Protein AF-G3LH90-F1 (afdb_monomer)

Organism: Intellagama lesueurii (NCBI:txid103694)

Solvent-accessible surface area (backbone atoms only — not comparable to full-atom values): 7812 Å² total; per-residue (Å²): 106,69,68,61,52,51,51,53,30,49,53,34,41,74,70,34,42,45,64,61,20,49,50,50,44,46,51,44,60,61,44,50,48,47,55,48,53,51,50,47,68,72,67,60,64,100,73,70,87,56,80,83,39,72,68,52,46,52,52,52,50,50,53,49,52,50,54,50,49,45,43,71,74,58,71,57,72,67,51,73,65,61,57,46,60,58,50,52,70,72,52,60,67,53,87,53,55,67,60,48,44,60,64,80,34,38,67,59,51,52,53,50,50,53,52,53,51,51,51,48,51,52,52,50,52,53,57,52,52,54,57,60,58,65,74,76,112

pLDDT: mean 78.9, std 16.13, range [42.72, 98.0]

Mean predicted aligned error: 10.8 Å

InterPro domains:
  IPR050269 Complex I Subunit 6 [PTHR11435] (1-129)

Foldseek 3Di:
DLVVLLVVLVVCVVLLQPVVSVVSCCCPVVNPVVVVVVVCVVVPDPDDDDCPDPVNVVVVVVVVVVVVVCCVVCVPPVCVPPVSVPVSVVDPNCPPPVVCCCPVVVVVVVVVVVVVVVVVVVVVVVVVVVVVVVVVD

Sequence (137 aa):
LVVASGFGCGILAELGHSFIALVLFLVYLGGMLVVFAYSIALASDVYPQAWGSYVVGLSGLGYFLVAVGVAGWGGVHLDLVGVGSELICLFGPDYGGISMLYSVGGVCLFILGVSLLVTLFVVLELARGARFVSWKY

Structure (mmCIF, N/CA/C/O backbone):
data_AF-G3LH90-F1
#
_entry.id   AF-G3LH90-F1
#
loop_
_atom_site.group_PDB
_atom_site.id
_atom_site.type_symbol
_atom_site.label_atom_id
_atom_site.label_alt_id
_atom_site.label_comp_id
_atom_site.label_asym_id
_atom_site.label_entity_id
_atom_site.label_seq_id
_atom_site.pdbx_PDB_ins_code
_atom_site.Cartn_x
_atom_site.Cartn_y
_atom_site.Cartn_z
_atom_site.occupancy
_atom_site.B_iso_or_equiv
_atom_site.auth_seq_id
_atom_site.auth_comp_id
_atom_site.auth_asym_id
_atom_site.auth_atom_id
_atom_site.pdbx_PDB_model_num
ATOM 1 N N . LEU A 1 1 ? 5.116 3.990 10.940 1.00 86.12 1 LEU A N 1
ATOM 2 C CA . LEU A 1 1 ? 4.626 3.943 9.540 1.00 86.12 1 LEU A CA 1
ATOM 3 C C . LEU A 1 1 ? 5.341 4.960 8.653 1.00 86.12 1 LEU A C 1
ATOM 5 O O . LEU A 1 1 ? 5.960 4.522 7.696 1.00 86.12 1 LEU A O 1
ATOM 9 N N . VAL A 1 2 ? 5.341 6.259 8.997 1.00 90.88 2 VAL A N 1
ATOM 10 C CA . VAL A 1 2 ? 6.058 7.312 8.236 1.00 90.88 2 VAL A CA 1
ATOM 11 C C . VAL A 1 2 ? 7.520 6.939 7.986 1.00 90.88 2 VAL A C 1
ATOM 13 O O . VAL A 1 2 ? 7.944 6.864 6.842 1.00 90.88 2 VAL A O 1
ATOM 16 N N . VAL A 1 3 ? 8.265 6.640 9.056 1.00 91.19 3 VAL A N 1
ATOM 17 C CA . VAL A 1 3 ? 9.702 6.327 8.978 1.00 91.19 3 VAL A CA 1
ATOM 18 C C . VAL A 1 3 ? 9.966 5.080 8.130 1.00 91.19 3 VAL A C 1
ATOM 20 O O . VAL A 1 3 ? 10.816 5.112 7.251 1.00 91.19 3 VAL A O 1
ATOM 23 N N . ALA A 1 4 ? 9.193 4.009 8.332 1.00 88.94 4 ALA A N 1
ATOM 24 C CA . ALA A 1 4 ? 9.334 2.769 7.564 1.00 88.94 4 ALA A CA 1
ATOM 25 C C . ALA A 1 4 ? 9.039 2.971 6.065 1.00 88.94 4 ALA A C 1
ATOM 27 O O . ALA A 1 4 ? 9.812 2.530 5.221 1.00 88.94 4 ALA A O 1
ATOM 28 N N . SER A 1 5 ? 7.958 3.684 5.728 1.00 88.88 5 SER A N 1
ATOM 29 C CA . SER A 1 5 ? 7.621 4.002 4.335 1.00 88.88 5 SER A CA 1
ATOM 30 C C . SER A 1 5 ? 8.628 4.959 3.704 1.00 88.88 5 SER A C 1
ATOM 32 O O . SER A 1 5 ? 8.953 4.794 2.534 1.00 88.88 5 SER A O 1
ATOM 34 N N . GLY A 1 6 ? 9.121 5.948 4.455 1.00 90.50 6 GLY A N 1
ATOM 35 C CA . GLY A 1 6 ? 10.144 6.881 3.988 1.00 90.50 6 GLY A CA 1
ATOM 36 C C . GLY A 1 6 ? 11.454 6.166 3.674 1.00 90.50 6 GLY A C 1
ATOM 37 O O . GLY A 1 6 ? 12.028 6.394 2.616 1.00 90.50 6 GLY A O 1
ATOM 38 N N . PHE A 1 7 ? 11.870 5.234 4.535 1.00 89.88 7 PHE A N 1
ATOM 39 C CA . PHE A 1 7 ? 13.051 4.406 4.301 1.00 89.88 7 PHE A CA 1
ATOM 40 C C . PHE A 1 7 ? 12.882 3.500 3.072 1.00 89.88 7 PHE A C 1
ATOM 42 O O . PHE A 1 7 ? 13.760 3.460 2.217 1.00 89.88 7 PHE A O 1
ATOM 49 N N . GLY A 1 8 ? 11.720 2.853 2.921 1.00 86.75 8 GLY A N 1
ATOM 50 C CA . GLY A 1 8 ? 11.412 2.052 1.731 1.00 86.75 8 GLY A CA 1
ATOM 51 C C . GLY A 1 8 ? 11.420 2.868 0.432 1.00 86.75 8 GLY A C 1
ATOM 52 O O . GLY A 1 8 ? 11.992 2.428 -0.560 1.00 86.75 8 GLY A O 1
ATOM 53 N N . CYS A 1 9 ? 10.848 4.078 0.440 1.00 89.31 9 CYS A N 1
ATOM 54 C CA . CYS A 1 9 ? 10.883 4.976 -0.722 1.00 89.31 9 CYS A CA 1
ATOM 55 C C . CYS A 1 9 ? 12.304 5.481 -1.017 1.00 89.31 9 CYS A C 1
ATOM 57 O O . CYS A 1 9 ? 12.662 5.610 -2.183 1.00 89.31 9 CYS A O 1
ATOM 59 N N . GLY A 1 10 ? 13.109 5.740 0.020 1.00 87.75 10 GLY A N 1
ATOM 60 C CA . GLY A 1 10 ? 14.512 6.136 -0.113 1.00 87.75 10 GLY A CA 1
ATOM 61 C C . GLY A 1 10 ? 15.346 5.064 -0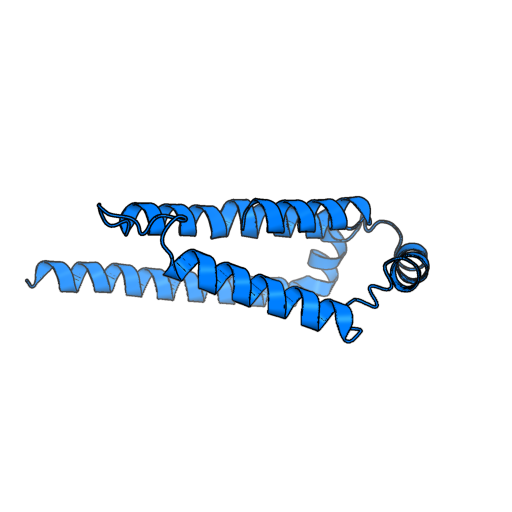.808 1.00 87.75 10 GLY A C 1
ATOM 62 O O . GLY A 1 10 ? 15.981 5.357 -1.814 1.00 87.75 10 GLY A O 1
ATOM 63 N N . ILE A 1 11 ? 15.243 3.808 -0.356 1.00 86.56 11 ILE A N 1
ATOM 64 C CA . ILE A 1 11 ? 15.917 2.669 -1.002 1.00 86.56 11 ILE A CA 1
ATOM 65 C C . ILE A 1 11 ? 15.489 2.549 -2.468 1.00 86.56 11 ILE A C 1
ATOM 67 O O . ILE A 1 11 ? 16.321 2.395 -3.354 1.00 86.56 11 ILE A O 1
ATOM 71 N N . LEU A 1 12 ? 14.188 2.652 -2.752 1.00 85.19 12 LEU A N 1
ATOM 72 C CA . LEU A 1 12 ? 13.680 2.516 -4.117 1.00 85.19 12 LEU A CA 1
ATOM 73 C C . LEU A 1 12 ? 14.153 3.651 -5.045 1.00 85.19 12 LEU A C 1
ATOM 75 O O . LEU A 1 12 ? 14.356 3.430 -6.239 1.00 85.19 12 LEU A O 1
ATOM 79 N N . ALA A 1 13 ? 14.347 4.854 -4.495 1.00 84.12 13 ALA A N 1
ATOM 80 C CA . ALA A 1 13 ? 14.924 5.984 -5.212 1.00 84.12 13 ALA A CA 1
ATOM 81 C C . ALA A 1 13 ? 16.424 5.784 -5.489 1.00 84.12 13 ALA A C 1
ATOM 83 O O . ALA A 1 13 ? 16.874 6.092 -6.591 1.00 84.12 13 ALA A O 1
ATOM 84 N N . GLU A 1 14 ? 17.176 5.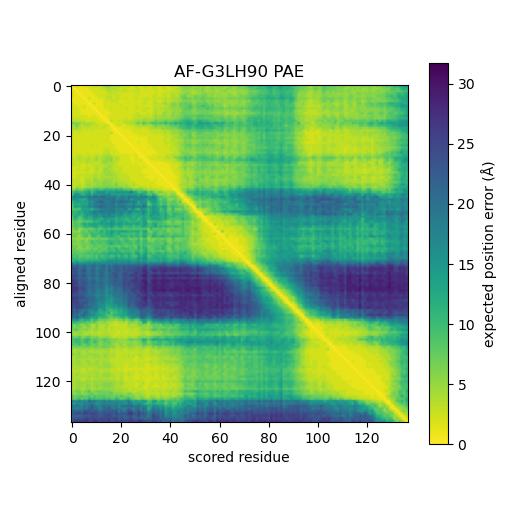225 -4.535 1.00 83.31 14 GLU A N 1
ATOM 85 C CA . GLU A 1 14 ? 18.598 4.883 -4.704 1.00 83.31 14 GLU A CA 1
ATOM 86 C C . GLU A 1 14 ? 18.814 3.763 -5.733 1.00 83.31 14 GLU A C 1
ATOM 88 O O . GLU A 1 14 ? 19.789 3.794 -6.480 1.00 83.31 14 GLU A O 1
ATOM 93 N N . LEU A 1 15 ? 17.867 2.826 -5.846 1.00 78.44 15 LEU A N 1
ATOM 94 C CA . LEU A 1 15 ? 17.860 1.765 -6.862 1.00 78.44 15 LEU A CA 1
ATOM 95 C C . LEU A 1 15 ? 17.452 2.249 -8.270 1.00 78.44 15 LEU A C 1
ATOM 97 O O . LEU A 1 15 ? 17.412 1.454 -9.202 1.00 78.44 15 LEU A O 1
ATOM 101 N N . GLY A 1 16 ? 17.138 3.537 -8.453 1.00 75.94 16 GLY A N 1
ATOM 102 C CA . GLY A 1 16 ? 16.807 4.119 -9.761 1.00 75.94 16 GLY A CA 1
ATOM 103 C C . GLY A 1 16 ? 15.328 4.045 -10.166 1.00 75.94 16 GLY A C 1
ATOM 104 O O . GLY A 1 16 ? 14.942 4.655 -11.165 1.00 75.94 16 GLY A O 1
ATOM 105 N N . HIS A 1 17 ? 14.458 3.411 -9.373 1.00 79.62 17 HIS A N 1
ATOM 106 C CA . HIS A 1 17 ? 13.011 3.327 -9.632 1.00 79.62 17 HIS A CA 1
ATOM 107 C C . HIS A 1 17 ? 12.250 4.544 -9.076 1.00 79.62 17 HIS A C 1
ATOM 109 O O . HIS A 1 17 ? 11.305 4.439 -8.284 1.00 79.62 17 HIS A O 1
ATOM 115 N N . SER A 1 18 ? 12.660 5.732 -9.519 1.00 82.50 18 SER A N 1
ATOM 116 C CA . SER A 1 18 ? 12.156 7.022 -9.026 1.00 82.50 18 SER A CA 1
ATOM 117 C C . SER A 1 18 ? 10.638 7.198 -9.173 1.00 82.50 18 SER A C 1
ATOM 119 O O . SER A 1 18 ? 9.992 7.716 -8.264 1.00 82.50 18 SER A O 1
ATOM 121 N N . PHE A 1 19 ? 10.034 6.724 -10.269 1.00 85.81 19 PHE A N 1
ATOM 122 C CA . PHE A 1 19 ? 8.587 6.830 -10.477 1.00 85.81 19 PHE A CA 1
ATOM 123 C C . PHE A 1 19 ? 7.787 6.057 -9.417 1.00 85.81 19 PHE A C 1
ATOM 125 O O . PHE A 1 19 ? 6.866 6.604 -8.812 1.00 85.81 19 PHE A O 1
ATOM 132 N N . ILE A 1 20 ? 8.163 4.806 -9.143 1.00 88.00 20 ILE A N 1
ATOM 133 C CA . ILE A 1 20 ? 7.474 3.966 -8.153 1.00 88.00 20 ILE A CA 1
ATOM 134 C C . ILE A 1 20 ? 7.715 4.513 -6.741 1.00 88.00 20 ILE A C 1
ATOM 136 O O . ILE A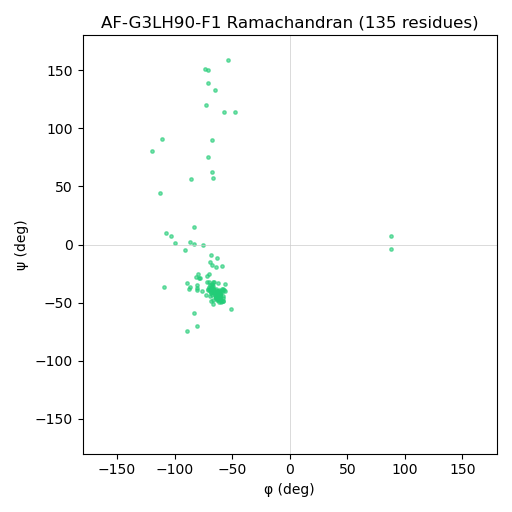 1 20 ? 6.781 4.561 -5.939 1.00 88.00 20 ILE A O 1
ATOM 140 N N . ALA A 1 21 ? 8.927 5.002 -6.455 1.00 89.75 21 ALA A N 1
ATOM 141 C CA . ALA A 1 21 ? 9.245 5.664 -5.192 1.00 89.75 21 ALA A CA 1
ATOM 142 C C . ALA A 1 21 ? 8.344 6.889 -4.946 1.00 89.75 21 ALA A C 1
ATOM 144 O O . ALA A 1 21 ? 7.797 7.048 -3.855 1.00 89.75 21 ALA A O 1
ATOM 145 N N . LEU A 1 22 ? 8.130 7.723 -5.972 1.00 90.00 22 LEU A N 1
ATOM 146 C CA . LEU A 1 22 ? 7.245 8.888 -5.898 1.00 90.00 22 LEU A CA 1
ATOM 147 C C . LEU A 1 22 ? 5.773 8.499 -5.733 1.00 90.00 22 LEU A C 1
ATOM 149 O O . LEU A 1 22 ? 5.076 9.124 -4.938 1.00 90.00 22 LEU A O 1
ATOM 153 N N . VAL A 1 23 ? 5.290 7.469 -6.437 1.00 91.44 23 VAL A N 1
ATOM 154 C CA . VAL A 1 23 ? 3.907 6.981 -6.287 1.00 91.44 23 VAL A CA 1
ATOM 155 C C . VAL A 1 23 ? 3.669 6.448 -4.873 1.00 91.44 23 VAL A C 1
ATOM 157 O O . VAL A 1 23 ? 2.666 6.802 -4.253 1.00 91.44 23 VAL A O 1
ATOM 160 N N . LEU A 1 24 ? 4.599 5.655 -4.331 1.00 91.06 24 LEU A N 1
ATOM 161 C CA . LEU A 1 24 ? 4.543 5.183 -2.945 1.00 91.06 24 LEU A CA 1
ATOM 162 C C . LEU A 1 24 ? 4.556 6.356 -1.962 1.00 91.06 24 LEU A C 1
ATOM 164 O O . LEU A 1 24 ? 3.714 6.412 -1.067 1.00 91.06 24 LEU A O 1
ATOM 168 N N . PHE A 1 25 ? 5.450 7.324 -2.155 1.00 90.81 25 PHE A N 1
ATOM 169 C CA . PHE A 1 25 ? 5.523 8.513 -1.315 1.00 90.81 25 PHE A CA 1
ATOM 170 C C . PHE A 1 25 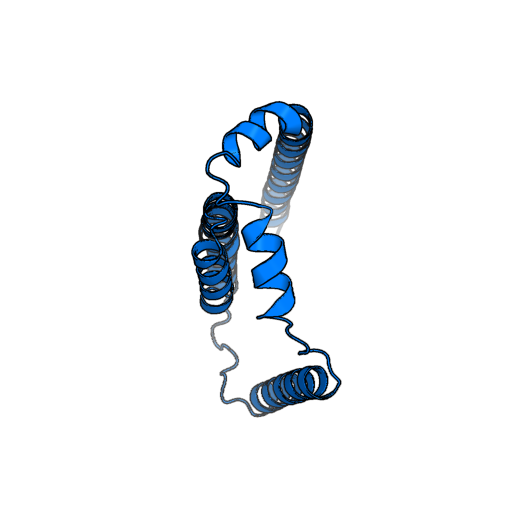? 4.211 9.320 -1.351 1.00 90.81 25 PHE A C 1
ATOM 172 O O . PHE A 1 25 ? 3.636 9.614 -0.305 1.00 90.81 25 PHE A O 1
ATOM 179 N N . LEU A 1 26 ? 3.660 9.624 -2.528 1.00 92.31 26 LEU A N 1
ATOM 180 C CA . LEU A 1 26 ? 2.416 10.395 -2.635 1.00 92.31 26 LEU A CA 1
ATOM 181 C C . LEU A 1 26 ? 1.202 9.635 -2.083 1.00 92.31 26 LEU A C 1
ATOM 183 O O . LEU A 1 26 ? 0.454 10.182 -1.277 1.00 92.31 26 LEU A O 1
ATOM 187 N N . VAL A 1 27 ? 0.980 8.389 -2.502 1.00 93.38 27 VAL A N 1
ATOM 188 C CA . VAL A 1 27 ? -0.252 7.658 -2.159 1.00 93.38 27 VAL A CA 1
ATOM 189 C C . VAL A 1 27 ? -0.222 7.158 -0.715 1.00 93.38 27 VAL A C 1
ATOM 191 O O . VAL A 1 27 ? -1.233 7.241 -0.016 1.00 93.38 27 VAL A O 1
ATOM 194 N N . TYR A 1 28 ? 0.927 6.673 -0.236 1.00 92.88 28 TYR A N 1
ATOM 195 C CA . TYR A 1 28 ? 1.039 6.125 1.114 1.00 92.88 28 TYR A CA 1
ATOM 196 C C . TYR A 1 28 ? 1.246 7.218 2.164 1.00 92.88 28 TYR A C 1
ATOM 198 O O . TYR A 1 28 ? 0.422 7.352 3.069 1.00 92.88 28 TYR A O 1
ATOM 206 N N . LEU A 1 29 ? 2.318 8.015 2.048 1.00 91.56 29 LEU A N 1
ATOM 207 C CA . LEU A 1 29 ? 2.616 9.081 3.013 1.00 91.56 29 LEU A CA 1
ATOM 208 C C . LEU A 1 29 ? 1.657 10.267 2.860 1.00 91.56 29 LEU A C 1
ATOM 210 O O . LEU A 1 29 ? 1.171 10.773 3.868 1.00 91.56 29 LEU A O 1
ATOM 214 N N . GLY A 1 30 ? 1.367 10.692 1.629 1.00 92.00 30 GLY A N 1
ATOM 215 C CA . GLY A 1 30 ? 0.486 11.837 1.372 1.00 92.00 30 GLY A CA 1
ATOM 216 C C . GLY A 1 30 ? -1.008 11.514 1.460 1.00 92.00 30 GLY A C 1
ATOM 217 O O . GLY A 1 30 ? -1.778 12.314 1.982 1.00 92.00 30 GLY A O 1
ATOM 218 N N . GLY A 1 31 ? -1.431 10.349 0.967 1.00 91.56 31 GLY A N 1
ATOM 219 C CA . GLY A 1 31 ? -2.840 9.955 0.937 1.00 91.56 31 GLY A CA 1
ATOM 220 C C . GLY A 1 31 ? -3.276 9.223 2.203 1.00 91.56 31 GLY A C 1
ATOM 221 O O . GLY A 1 31 ? -3.981 9.764 3.054 1.00 91.56 31 GLY A O 1
ATOM 222 N N . MET A 1 32 ? -2.862 7.963 2.326 1.00 93.81 32 MET A N 1
ATOM 223 C CA . MET A 1 32 ? -3.396 7.059 3.349 1.00 93.81 32 MET A CA 1
ATOM 224 C C . MET A 1 32 ? -2.985 7.447 4.769 1.00 93.81 32 MET A C 1
ATOM 226 O O . MET A 1 32 ? -3.815 7.412 5.677 1.00 93.81 32 MET A O 1
ATOM 230 N N . LEU A 1 33 ? -1.727 7.844 4.978 1.00 92.00 33 LEU A N 1
ATOM 231 C CA . LEU A 1 33 ? -1.234 8.169 6.315 1.00 92.00 33 LEU A CA 1
ATOM 232 C C . LEU A 1 33 ? -1.899 9.426 6.888 1.00 92.00 33 LEU A C 1
ATOM 234 O O . LEU A 1 33 ? -2.167 9.471 8.087 1.00 92.00 33 LEU A O 1
ATOM 238 N N . VAL A 1 34 ? -2.221 10.408 6.041 1.00 93.50 34 VAL A N 1
ATOM 239 C CA . VAL A 1 34 ? -2.933 11.629 6.448 1.00 93.50 34 VAL A CA 1
ATOM 240 C C . VAL A 1 34 ? -4.358 11.308 6.890 1.00 93.50 34 VAL A C 1
ATOM 242 O O . VAL A 1 34 ? -4.770 11.728 7.970 1.00 93.50 34 VAL A O 1
ATOM 245 N N . VAL A 1 35 ? -5.096 10.518 6.103 1.00 92.25 35 VAL A N 1
ATOM 246 C CA . VAL A 1 35 ? -6.459 10.093 6.468 1.00 92.25 35 VAL A CA 1
ATOM 247 C C . VAL A 1 35 ? -6.439 9.257 7.750 1.00 92.25 35 VAL A C 1
ATOM 249 O O . VAL A 1 35 ? -7.268 9.460 8.632 1.00 92.25 35 VAL A O 1
ATOM 252 N N . PHE A 1 36 ? -5.448 8.377 7.903 1.00 91.81 36 PHE A N 1
ATOM 253 C CA . PHE A 1 36 ? -5.269 7.585 9.116 1.00 91.81 36 PHE A CA 1
ATOM 254 C C . PHE A 1 36 ? -4.997 8.455 10.350 1.00 91.81 36 PHE A C 1
ATOM 256 O O . PHE A 1 36 ? -5.651 8.283 11.376 1.00 91.81 36 PHE A O 1
ATOM 263 N N . ALA A 1 37 ? -4.079 9.421 10.252 1.00 92.00 37 ALA A N 1
ATOM 264 C CA . ALA A 1 37 ? -3.791 10.350 11.341 1.00 92.00 37 ALA A CA 1
ATOM 265 C C . ALA A 1 37 ? -5.022 11.191 11.713 1.00 92.00 37 ALA A C 1
ATOM 267 O O . ALA A 1 37 ? -5.283 11.393 12.898 1.00 92.00 37 ALA A O 1
ATOM 268 N N . TYR A 1 38 ? -5.809 11.622 10.721 1.00 92.06 38 TYR A N 1
ATOM 269 C CA . TYR A 1 38 ? -7.069 12.329 10.948 1.00 92.06 38 TYR A CA 1
ATOM 270 C C . TYR A 1 38 ? -8.080 11.465 11.714 1.00 92.06 38 TYR A C 1
ATOM 272 O O . TYR A 1 38 ? -8.655 11.923 12.698 1.00 92.06 38 TYR A O 1
ATOM 280 N N . SER A 1 39 ? -8.261 10.200 11.324 1.00 90.50 39 SER A N 1
ATOM 281 C CA . SER A 1 39 ? -9.161 9.280 12.029 1.00 90.50 39 SER A CA 1
ATOM 282 C C . SER A 1 39 ? -8.685 8.952 13.443 1.00 90.50 39 SER A C 1
ATOM 284 O O . SER A 1 39 ? -9.512 8.899 14.347 1.00 90.50 39 SER A O 1
ATOM 286 N N . ILE A 1 40 ? -7.376 8.782 13.662 1.00 90.00 40 ILE A N 1
ATOM 287 C CA . ILE A 1 40 ? -6.827 8.601 15.015 1.00 90.00 40 ILE A CA 1
ATOM 288 C C . ILE A 1 40 ? -7.098 9.835 15.868 1.00 90.00 40 ILE A C 1
ATOM 290 O O . ILE A 1 40 ? -7.518 9.689 17.008 1.00 90.00 40 ILE A O 1
ATOM 294 N N . ALA A 1 41 ? -6.884 11.036 15.327 1.00 89.06 41 ALA A N 1
ATOM 295 C CA . ALA A 1 41 ? -7.158 12.273 16.051 1.00 89.06 41 ALA A CA 1
ATOM 296 C C . ALA A 1 41 ? -8.649 12.417 16.400 1.00 89.06 41 ALA A C 1
ATOM 298 O O . ALA A 1 41 ? -8.983 12.960 17.447 1.00 89.06 41 ALA A O 1
ATOM 299 N N . LEU A 1 42 ? -9.547 11.916 15.546 1.00 87.38 42 LEU A N 1
ATOM 300 C CA . LEU A 1 42 ? -10.989 11.945 15.795 1.00 87.38 42 LEU A CA 1
ATOM 301 C C . LEU A 1 42 ? -11.453 10.866 16.793 1.00 87.38 42 LEU A C 1
ATOM 303 O O . LEU A 1 42 ? -12.455 11.059 17.474 1.00 87.38 42 LEU A O 1
ATOM 307 N N . ALA A 1 43 ? -10.745 9.736 16.860 1.00 86.31 43 ALA A N 1
ATOM 308 C CA . ALA A 1 43 ? -11.065 8.586 17.708 1.00 86.31 43 ALA A CA 1
ATOM 309 C C . ALA A 1 43 ? -10.183 8.485 18.967 1.00 86.31 43 ALA A C 1
ATOM 311 O O . ALA A 1 43 ? -10.225 7.472 19.661 1.00 86.31 43 ALA A O 1
ATOM 312 N N . SER A 1 44 ? -9.343 9.485 19.248 1.00 82.38 44 SER A N 1
ATOM 313 C CA . SER A 1 44 ? -8.406 9.422 20.367 1.00 82.38 44 SER A CA 1
ATOM 314 C C . SER A 1 44 ? -9.131 9.564 21.703 1.00 82.38 44 SER A C 1
ATOM 316 O O . SER A 1 44 ? -9.728 10.607 21.978 1.00 82.38 44 SER A O 1
ATOM 318 N N . ASP A 1 45 ? -9.010 8.552 22.557 1.00 76.88 45 ASP A N 1
ATOM 319 C CA . ASP A 1 45 ? -9.427 8.625 23.956 1.00 76.88 45 ASP A CA 1
ATOM 320 C C . ASP A 1 45 ? -8.498 9.539 24.777 1.00 76.88 45 ASP A C 1
ATOM 322 O O . ASP A 1 45 ? -7.295 9.632 24.521 1.00 76.88 45 ASP A O 1
ATOM 326 N N . VAL A 1 46 ? -9.043 10.180 25.820 1.00 70.25 46 VAL A N 1
ATOM 327 C CA . VAL A 1 46 ? -8.325 11.144 26.688 1.00 70.25 46 VAL A CA 1
ATOM 328 C C . VAL A 1 46 ? -7.164 10.49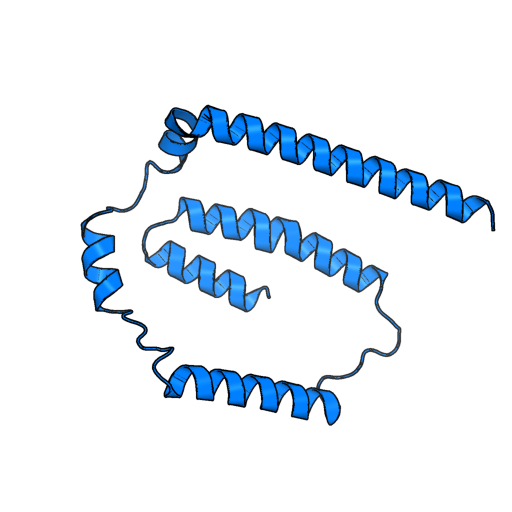8 27.473 1.00 70.25 46 VAL A C 1
ATOM 330 O O . VAL A 1 46 ? -6.243 11.195 27.896 1.00 70.25 46 VAL A O 1
ATOM 333 N N . TYR A 1 47 ? -7.157 9.167 27.623 1.00 73.12 47 TYR A N 1
ATOM 334 C CA . TYR A 1 47 ? -6.092 8.404 28.286 1.00 73.12 47 TYR A CA 1
ATOM 335 C C . TYR A 1 47 ? -5.452 7.385 27.333 1.00 73.12 47 TYR A C 1
ATOM 337 O O . TYR A 1 47 ? -5.781 6.196 27.383 1.00 73.12 47 TYR A O 1
ATOM 345 N N . PRO A 1 48 ? -4.523 7.814 26.465 1.00 70.06 48 PRO A N 1
ATOM 346 C CA . PRO A 1 48 ? -3.805 6.885 25.610 1.00 70.06 48 PRO A CA 1
ATOM 347 C C . PRO A 1 48 ? -2.939 5.948 26.462 1.00 70.06 48 PRO A C 1
ATOM 349 O O . PRO A 1 48 ? -2.197 6.384 27.344 1.00 70.06 48 PRO A O 1
ATOM 352 N N . GLN A 1 49 ? -3.011 4.645 26.180 1.00 68.56 49 GLN A N 1
ATOM 353 C CA . GLN A 1 49 ? -2.094 3.656 26.749 1.00 68.56 49 GLN A CA 1
ATOM 354 C C . GLN A 1 49 ? -0.656 4.059 26.396 1.00 68.56 49 GLN A C 1
ATOM 356 O O . GLN A 1 49 ? -0.268 4.088 25.227 1.00 68.56 49 GLN A O 1
ATOM 361 N N . ALA A 1 50 ? 0.131 4.418 27.410 1.00 77.31 50 ALA A N 1
ATOM 362 C CA . ALA A 1 50 ? 1.493 4.881 27.207 1.00 77.31 50 ALA A CA 1
ATOM 363 C C . ALA A 1 50 ? 2.427 3.722 26.827 1.00 77.31 50 ALA A C 1
ATOM 365 O O . ALA A 1 50 ? 2.276 2.583 27.283 1.00 77.31 50 ALA A O 1
ATOM 366 N N . TRP A 1 51 ? 3.466 4.057 26.060 1.00 65.81 51 TRP A N 1
ATOM 367 C CA . TRP A 1 51 ? 4.528 3.139 25.630 1.00 65.81 51 TRP A CA 1
ATOM 368 C C . TRP A 1 51 ? 5.277 2.492 26.811 1.00 65.81 51 TRP A C 1
ATOM 370 O O . TRP A 1 51 ? 5.920 1.464 26.638 1.00 65.81 51 TRP A O 1
ATOM 380 N N . GLY A 1 52 ? 5.178 3.074 28.012 1.00 65.19 52 GLY A N 1
ATOM 381 C CA . GLY A 1 52 ? 5.785 2.567 29.246 1.00 65.19 52 GLY A CA 1
ATOM 382 C C . GLY A 1 52 ? 4.949 1.539 30.017 1.00 65.19 52 GLY A C 1
ATOM 383 O O . GLY A 1 52 ? 5.363 1.126 31.097 1.00 65.19 52 GLY A O 1
ATOM 384 N N . SER A 1 53 ? 3.777 1.131 29.519 1.00 80.19 53 SER A N 1
ATOM 385 C CA . SER A 1 53 ? 3.017 0.055 30.164 1.00 80.19 53 SER A CA 1
ATOM 386 C C . SER A 1 53 ? 3.709 -1.297 29.957 1.00 80.19 53 SER A C 1
ATOM 388 O O . SER A 1 53 ? 4.202 -1.614 28.871 1.00 80.19 53 SER A O 1
ATOM 390 N N . TYR A 1 54 ? 3.726 -2.124 31.006 1.00 78.88 54 TYR A N 1
ATOM 391 C CA . TYR A 1 54 ? 4.394 -3.431 30.996 1.00 78.88 54 TYR A CA 1
ATOM 392 C C . TYR A 1 54 ? 3.896 -4.340 29.856 1.00 78.88 54 TYR A C 1
ATOM 394 O O . TYR A 1 54 ? 4.670 -5.074 29.247 1.00 78.88 54 TYR A O 1
ATOM 402 N N . VAL A 1 55 ? 2.610 -4.225 29.510 1.00 79.00 55 VAL A N 1
ATOM 403 C CA . VAL A 1 55 ? 1.957 -4.995 28.442 1.00 79.00 55 VAL A CA 1
ATOM 404 C C . VAL A 1 55 ? 2.465 -4.596 27.049 1.00 79.00 55 VAL A C 1
ATOM 406 O O . VAL A 1 55 ? 2.725 -5.467 26.216 1.00 79.00 55 VAL A O 1
ATOM 409 N N . VAL A 1 56 ? 2.662 -3.297 26.792 1.00 80.31 56 VAL A N 1
ATOM 410 C CA . VAL A 1 56 ? 3.214 -2.809 25.514 1.00 80.31 56 VAL A CA 1
ATOM 411 C C . VAL A 1 56 ? 4.695 -3.168 25.399 1.00 80.31 56 VAL A C 1
ATOM 413 O O . VAL A 1 56 ? 5.134 -3.592 24.331 1.00 80.31 56 VAL A O 1
ATOM 416 N N . GLY A 1 57 ? 5.443 -3.096 26.505 1.00 79.31 57 GLY A N 1
ATOM 417 C CA . GLY A 1 57 ? 6.843 -3.524 26.561 1.00 79.31 57 GLY A CA 1
ATOM 418 C C . GLY A 1 57 ? 7.030 -5.007 26.226 1.00 79.31 57 GLY A C 1
ATOM 419 O O . GLY A 1 57 ? 7.863 -5.344 25.385 1.00 79.31 57 GLY A O 1
ATOM 420 N N . LEU A 1 58 ? 6.215 -5.893 26.813 1.00 82.75 58 LEU A N 1
ATOM 421 C CA . LEU A 1 58 ? 6.243 -7.328 26.497 1.00 82.75 58 LEU A CA 1
ATOM 422 C C . LEU A 1 58 ? 5.843 -7.614 25.050 1.00 82.75 58 LEU A C 1
ATOM 424 O O . LEU A 1 58 ? 6.471 -8.441 24.391 1.00 82.75 58 LEU A O 1
ATOM 428 N N . SER A 1 59 ? 4.828 -6.910 24.545 1.00 83.50 59 SER A N 1
ATOM 429 C CA . SER A 1 59 ? 4.406 -7.037 23.148 1.00 83.50 59 SER A CA 1
ATOM 430 C C . SER A 1 59 ? 5.535 -6.621 22.201 1.00 83.50 59 SER A C 1
ATOM 432 O O . SER A 1 59 ? 5.859 -7.356 21.271 1.00 83.50 59 SER A O 1
ATOM 434 N N . GLY A 1 60 ? 6.195 -5.489 22.471 1.00 83.31 60 GLY A N 1
ATOM 435 C CA . GLY A 1 60 ? 7.349 -5.015 21.705 1.00 83.31 60 GLY A CA 1
ATOM 436 C C . GLY A 1 60 ? 8.528 -5.990 21.731 1.00 83.31 60 GLY A C 1
ATOM 437 O O . GLY A 1 60 ? 9.112 -6.269 20.685 1.00 83.31 60 GLY A O 1
ATOM 438 N N . LEU A 1 61 ? 8.835 -6.568 22.897 1.00 86.06 61 LEU A N 1
ATOM 439 C CA . LEU A 1 61 ? 9.871 -7.594 23.036 1.00 86.06 61 LEU A CA 1
ATOM 440 C C . LEU A 1 61 ? 9.523 -8.862 22.239 1.00 86.06 61 LEU A C 1
ATOM 442 O O . LEU A 1 61 ? 10.391 -9.425 21.579 1.00 86.06 61 LEU A O 1
ATOM 446 N N . GLY A 1 62 ? 8.254 -9.281 22.250 1.00 87.81 62 GLY A N 1
ATOM 447 C CA . GLY A 1 62 ? 7.762 -10.400 21.446 1.00 87.81 62 GLY A CA 1
ATOM 448 C C . GLY A 1 62 ? 7.965 -10.170 19.948 1.00 87.81 62 GLY A C 1
ATOM 449 O O . GLY A 1 62 ? 8.545 -11.019 19.272 1.00 87.81 62 GLY A O 1
ATOM 450 N N . TYR A 1 63 ? 7.580 -8.996 19.437 1.00 86.31 63 TYR A N 1
ATOM 451 C CA . TYR A 1 63 ? 7.837 -8.626 18.039 1.00 86.31 63 TYR A CA 1
ATOM 452 C C . TYR A 1 63 ? 9.333 -8.610 17.707 1.00 86.31 63 TYR A C 1
ATOM 454 O O . TYR A 1 63 ? 9.724 -9.085 16.641 1.00 86.31 63 TYR A O 1
ATOM 462 N N . PHE A 1 64 ? 10.176 -8.115 18.617 1.00 86.94 64 PHE A N 1
ATOM 463 C CA . PHE A 1 64 ? 11.625 -8.099 18.431 1.00 86.94 64 PHE A CA 1
ATOM 464 C C . PHE A 1 64 ? 12.216 -9.515 18.355 1.00 86.94 64 PHE A C 1
ATOM 466 O O . PHE A 1 64 ? 12.984 -9.810 17.443 1.00 86.94 64 PHE A O 1
ATOM 473 N N . LEU A 1 65 ? 11.823 -10.415 19.261 1.00 87.62 65 LEU A N 1
ATOM 474 C CA . LEU A 1 65 ? 12.280 -11.807 19.256 1.00 87.62 65 LEU A CA 1
ATOM 475 C C . LEU A 1 65 ? 11.846 -12.551 17.990 1.00 87.62 65 LEU A C 1
ATOM 477 O O . LEU A 1 65 ? 12.642 -13.294 17.423 1.00 87.62 65 LEU A O 1
ATOM 481 N N . VAL A 1 66 ? 10.617 -12.321 17.515 1.00 86.56 66 VAL A N 1
ATOM 482 C CA . VAL A 1 66 ? 10.145 -12.880 16.239 1.00 86.56 66 VAL A CA 1
ATOM 483 C C . VAL A 1 66 ? 10.966 -12.328 15.076 1.00 86.56 66 VAL A C 1
ATOM 485 O O . VAL A 1 66 ? 11.414 -13.105 14.237 1.00 86.56 66 VAL A O 1
ATOM 488 N N . ALA A 1 67 ? 11.227 -11.019 15.039 1.00 83.25 67 ALA A N 1
ATOM 489 C CA . ALA A 1 67 ? 12.039 -10.411 13.987 1.00 83.25 67 ALA A CA 1
ATOM 490 C C . ALA A 1 67 ? 13.466 -10.991 13.948 1.00 83.25 67 ALA A C 1
ATOM 492 O O . ALA A 1 67 ? 13.963 -11.334 12.877 1.00 83.25 67 ALA A O 1
ATOM 493 N N . VAL A 1 68 ? 14.100 -11.174 15.111 1.00 83.88 68 VAL A N 1
ATOM 494 C CA . VAL A 1 68 ? 15.429 -11.797 15.227 1.00 83.88 68 VAL A CA 1
ATOM 495 C C . VAL A 1 68 ? 15.386 -13.287 14.879 1.00 83.88 68 VAL A C 1
ATOM 497 O O . VAL A 1 68 ? 16.301 -13.782 14.228 1.00 83.88 68 VAL A O 1
ATOM 500 N N . GLY A 1 69 ? 14.325 -14.005 15.256 1.00 83.12 69 GLY A N 1
ATOM 501 C CA . GLY A 1 69 ? 14.138 -15.416 14.912 1.00 83.12 69 GLY A CA 1
ATOM 502 C C . GLY A 1 69 ? 13.999 -15.635 13.405 1.00 83.12 69 GLY A C 1
ATOM 503 O O . GLY A 1 69 ? 14.678 -16.492 12.844 1.00 83.12 69 GLY A O 1
ATOM 504 N N . VAL A 1 70 ? 13.195 -14.804 12.736 1.00 79.81 70 VAL A N 1
ATOM 505 C CA . VAL A 1 70 ? 13.067 -14.796 11.269 1.00 79.81 70 VAL A CA 1
ATOM 506 C C . VAL A 1 70 ? 14.404 -14.457 10.612 1.00 79.81 70 VAL A C 1
ATOM 508 O O . VAL A 1 70 ? 14.787 -15.097 9.633 1.00 79.81 70 VAL A O 1
ATOM 511 N N . ALA A 1 71 ? 15.149 -13.500 11.169 1.00 73.69 71 ALA A N 1
ATOM 512 C CA . ALA A 1 71 ? 16.468 -13.163 10.658 1.00 73.69 71 ALA A CA 1
ATOM 513 C C . ALA A 1 71 ? 17.475 -14.326 10.826 1.00 73.69 71 ALA A C 1
ATOM 515 O O . ALA A 1 71 ? 18.201 -14.676 9.898 1.00 73.69 71 ALA A O 1
ATOM 516 N N . GLY A 1 72 ? 17.487 -14.984 11.985 1.00 74.81 72 GLY A N 1
ATOM 517 C CA . GLY A 1 72 ? 18.411 -16.078 12.296 1.00 74.81 72 GLY A CA 1
ATOM 518 C C . GLY A 1 72 ? 18.130 -17.390 11.555 1.00 74.81 72 GLY A C 1
ATOM 519 O O . GLY A 1 72 ? 19.058 -18.155 11.318 1.00 74.81 72 GLY A O 1
ATOM 520 N N . TRP A 1 73 ?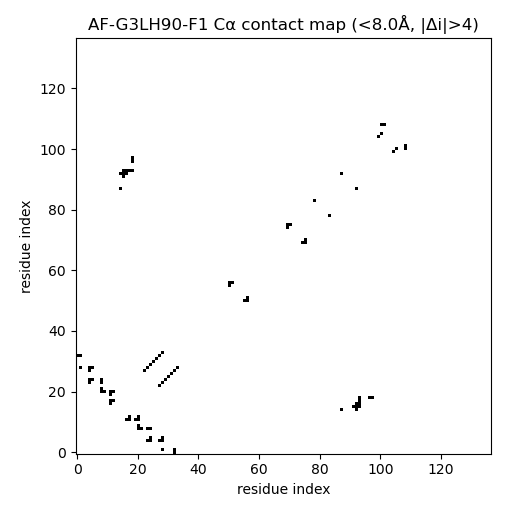 16.881 -17.654 11.155 1.00 66.12 73 TRP A N 1
ATOM 521 C CA . TRP A 1 73 ? 16.475 -18.868 10.421 1.00 66.12 73 TRP A CA 1
ATOM 522 C C . TRP A 1 73 ? 16.698 -18.795 8.898 1.00 66.12 73 TRP A C 1
ATOM 524 O O . TRP A 1 73 ? 16.163 -19.609 8.150 1.00 66.12 73 TRP A O 1
ATOM 534 N N . GLY A 1 74 ? 17.491 -17.831 8.422 1.00 59.00 74 GLY A N 1
ATOM 535 C CA . GLY A 1 74 ? 17.774 -17.653 6.994 1.00 59.00 74 GLY A CA 1
ATOM 536 C C . GLY A 1 74 ? 16.772 -16.759 6.257 1.00 59.00 74 GLY A C 1
ATOM 537 O O . GLY A 1 74 ? 16.877 -16.603 5.044 1.00 59.00 74 GLY A O 1
ATOM 538 N N . GLY A 1 75 ? 15.838 -16.108 6.963 1.00 54.50 75 GLY A N 1
ATOM 539 C CA . GLY A 1 75 ? 14.925 -15.118 6.375 1.00 54.50 75 GLY A CA 1
ATOM 540 C C . GLY A 1 75 ? 15.612 -13.811 5.952 1.00 54.50 75 GLY A C 1
ATOM 541 O O . GLY A 1 75 ? 15.048 -13.054 5.168 1.00 54.50 75 GLY A O 1
ATOM 542 N N . VAL A 1 76 ? 16.842 -13.567 6.425 1.00 52.00 76 VAL A N 1
ATOM 543 C CA . VAL A 1 76 ? 17.752 -12.528 5.907 1.00 52.00 76 VAL A CA 1
ATOM 544 C C . VAL A 1 76 ? 18.982 -13.123 5.228 1.00 52.00 76 VAL A C 1
ATOM 546 O O . VAL A 1 76 ? 20.073 -12.561 5.303 1.00 52.00 76 VAL A O 1
ATOM 549 N N . HIS A 1 77 ? 18.803 -14.155 4.404 1.00 49.47 77 HIS A N 1
ATOM 550 C CA . HIS A 1 77 ? 19.519 -14.129 3.125 1.00 49.47 77 HIS A CA 1
ATOM 551 C C . HIS A 1 77 ? 18.939 -12.986 2.278 1.00 49.47 77 HIS A C 1
ATOM 553 O O . HIS A 1 77 ? 18.331 -13.185 1.232 1.00 49.47 77 HIS A O 1
ATOM 559 N N . LEU A 1 78 ? 19.082 -11.759 2.790 1.00 48.56 78 LEU A N 1
ATOM 560 C CA . LEU A 1 78 ? 18.998 -10.555 2.007 1.00 48.56 78 LEU A CA 1
ATOM 561 C C . LEU A 1 78 ? 20.219 -10.626 1.116 1.00 48.56 78 LEU A C 1
ATOM 563 O O . LEU A 1 78 ? 21.309 -10.175 1.468 1.00 48.56 78 LEU A O 1
ATOM 567 N N . ASP A 1 79 ? 20.012 -11.235 -0.038 1.00 47.28 79 ASP A N 1
ATOM 568 C CA . ASP A 1 79 ? 20.867 -11.116 -1.194 1.00 47.28 79 ASP A CA 1
ATOM 569 C C . ASP A 1 79 ? 20.782 -9.672 -1.731 1.00 47.28 79 ASP A C 1
ATOM 571 O O . ASP A 1 79 ? 20.408 -9.398 -2.866 1.00 47.28 79 ASP A O 1
ATOM 575 N N . LEU A 1 80 ? 21.096 -8.716 -0.850 1.00 47.25 80 LEU A N 1
ATOM 576 C CA . LEU A 1 80 ? 21.261 -7.291 -1.113 1.00 47.25 80 LEU A CA 1
ATOM 577 C C . LEU A 1 80 ? 22.436 -7.048 -2.074 1.00 47.25 80 LEU A C 1
ATOM 579 O O . LEU A 1 80 ? 22.582 -5.942 -2.581 1.00 47.25 80 LEU A O 1
ATOM 583 N N . VAL A 1 81 ? 23.260 -8.072 -2.335 1.00 46.12 81 VAL A N 1
ATOM 584 C CA . VAL A 1 81 ? 24.424 -8.013 -3.228 1.00 46.12 81 VAL A CA 1
ATOM 585 C C . VAL A 1 81 ? 24.200 -8.802 -4.532 1.00 46.12 81 VAL A C 1
ATOM 587 O O . VAL A 1 81 ? 24.615 -8.324 -5.589 1.00 46.12 81 VAL A O 1
ATOM 590 N N . GLY A 1 82 ? 23.505 -9.946 -4.517 1.00 42.72 82 GLY A N 1
ATOM 591 C CA . GLY A 1 82 ? 23.263 -10.761 -5.718 1.00 42.72 82 GLY A CA 1
ATOM 592 C C . GLY A 1 82 ? 22.018 -10.376 -6.520 1.00 42.72 82 GLY A C 1
ATOM 593 O O . GLY A 1 82 ? 22.096 -10.289 -7.740 1.00 42.72 82 GLY A O 1
ATOM 594 N N . VAL A 1 83 ? 20.899 -9.998 -5.891 1.00 48.25 83 VAL A N 1
ATOM 595 C CA . VAL A 1 83 ? 19.707 -9.558 -6.652 1.00 48.25 83 VAL A CA 1
ATOM 596 C C . VAL A 1 83 ? 19.853 -8.115 -7.147 1.00 48.25 83 VAL A C 1
ATOM 598 O O . VAL A 1 83 ? 19.318 -7.757 -8.194 1.00 48.25 83 VAL A O 1
ATOM 601 N N . GLY A 1 84 ? 20.609 -7.280 -6.430 1.00 46.03 84 GLY A N 1
ATOM 602 C CA . GLY A 1 84 ? 20.874 -5.902 -6.843 1.00 46.03 84 GLY A CA 1
ATOM 603 C C . GLY A 1 84 ? 21.764 -5.826 -8.084 1.00 46.03 84 GLY A C 1
ATOM 604 O O . GLY A 1 84 ? 21.437 -5.143 -9.044 1.00 46.03 84 GLY A O 1
ATOM 605 N N . SER A 1 85 ? 22.878 -6.553 -8.122 1.00 48.00 85 SER A N 1
ATOM 606 C CA . SER A 1 85 ? 23.823 -6.409 -9.236 1.00 48.00 85 SER A CA 1
ATOM 607 C C . SER A 1 85 ? 23.289 -6.957 -10.565 1.00 48.00 85 SER A C 1
ATOM 609 O O . SER A 1 85 ? 23.568 -6.376 -11.611 1.00 48.00 85 SER A O 1
ATOM 611 N N . GLU A 1 86 ? 22.467 -8.006 -10.549 1.00 46.56 86 GLU A N 1
ATOM 612 C CA . GLU A 1 86 ? 21.985 -8.641 -11.781 1.00 46.56 86 GLU A CA 1
ATOM 613 C C . GLU A 1 86 ? 20.719 -7.972 -12.341 1.00 46.56 86 GLU A C 1
ATOM 615 O O . GLU A 1 86 ? 20.599 -7.798 -13.555 1.00 46.56 86 GLU A O 1
ATOM 620 N N . LEU A 1 87 ? 19.801 -7.507 -11.481 1.00 45.44 87 LEU A N 1
ATOM 621 C CA . LEU A 1 87 ? 18.563 -6.851 -11.925 1.00 45.44 87 LEU A CA 1
ATOM 622 C C . LEU A 1 87 ? 18.770 -5.372 -12.296 1.00 45.44 87 LEU A C 1
ATOM 624 O O . LEU A 1 87 ? 18.192 -4.910 -13.279 1.00 45.44 87 LEU A O 1
ATOM 628 N N . ILE A 1 88 ? 19.626 -4.647 -11.560 1.00 47.81 88 ILE A N 1
ATOM 629 C CA . ILE A 1 88 ? 19.916 -3.219 -11.806 1.00 47.81 88 ILE A CA 1
ATOM 630 C C . ILE A 1 88 ? 20.729 -3.038 -13.103 1.00 47.81 88 ILE A C 1
ATOM 632 O O . ILE A 1 88 ? 20.645 -2.000 -13.757 1.00 47.81 88 ILE A O 1
ATOM 636 N N . CYS A 1 89 ? 21.487 -4.058 -13.528 1.00 47.66 89 CYS A N 1
ATOM 637 C CA . CYS A 1 89 ? 22.189 -4.034 -14.816 1.00 47.66 89 CYS A CA 1
ATOM 638 C C . CYS A 1 89 ? 21.277 -4.356 -16.015 1.00 47.66 89 CYS A C 1
ATOM 640 O O . CYS A 1 89 ? 21.579 -3.929 -17.130 1.00 47.66 89 CYS A O 1
ATOM 642 N N . LEU A 1 90 ? 20.181 -5.100 -15.813 1.00 44.78 90 LEU A N 1
ATOM 643 C CA . LEU A 1 90 ? 19.238 -5.480 -16.877 1.00 44.78 90 LEU A CA 1
ATOM 644 C C . LEU A 1 90 ? 18.119 -4.449 -17.083 1.00 44.78 90 LEU A C 1
ATOM 646 O O . LEU A 1 90 ? 17.686 -4.237 -18.215 1.00 44.78 90 LEU A O 1
ATOM 650 N N . PHE A 1 91 ? 17.684 -3.784 -16.014 1.00 51.84 91 PHE A N 1
ATOM 651 C CA . PHE A 1 91 ? 16.722 -2.687 -16.054 1.00 51.84 91 PHE A CA 1
ATOM 652 C C . PHE A 1 91 ? 17.454 -1.399 -15.689 1.00 51.84 91 PHE A C 1
ATOM 654 O O . PHE A 1 91 ? 17.587 -1.049 -14.519 1.00 51.84 91 PHE A O 1
ATOM 661 N N . GLY A 1 92 ? 17.987 -0.709 -16.701 1.00 56.78 92 GLY A N 1
ATOM 662 C CA . GLY A 1 92 ? 18.541 0.631 -16.507 1.00 56.78 92 GLY A CA 1
ATOM 663 C C . GLY A 1 92 ? 17.515 1.568 -15.846 1.00 56.78 92 GLY A C 1
ATOM 664 O O . GLY A 1 92 ? 16.319 1.296 -15.922 1.00 56.78 92 GLY A O 1
ATOM 665 N N . PRO A 1 93 ? 17.954 2.675 -15.215 1.00 56.38 93 PRO A N 1
ATOM 666 C CA . PRO A 1 93 ? 17.074 3.608 -14.511 1.00 56.38 93 PRO A CA 1
ATOM 667 C C . PRO A 1 93 ? 15.862 3.964 -15.379 1.00 56.38 93 PRO A C 1
ATOM 669 O O . PRO A 1 93 ? 16.002 4.551 -16.455 1.00 56.38 93 PRO A O 1
ATOM 672 N N . ASP A 1 94 ? 14.677 3.545 -14.931 1.00 61.81 94 ASP A N 1
ATOM 673 C CA . ASP A 1 94 ? 13.434 3.598 -15.697 1.00 61.81 94 ASP A CA 1
ATOM 674 C C . ASP A 1 94 ? 12.942 5.047 -15.848 1.00 61.81 94 ASP A C 1
ATOM 676 O O . ASP A 1 94 ? 11.965 5.474 -15.230 1.00 61.81 94 ASP A O 1
ATOM 680 N N . TYR A 1 95 ? 13.576 5.830 -16.719 1.00 58.75 95 TYR A N 1
ATOM 681 C CA . TYR A 1 95 ? 13.097 7.166 -17.088 1.00 58.75 95 TYR A CA 1
ATOM 682 C C . TYR A 1 95 ? 11.785 7.113 -17.905 1.00 58.75 95 TYR A C 1
ATOM 684 O O . TYR A 1 95 ? 11.145 8.140 -18.124 1.00 58.75 95 TYR A O 1
ATOM 692 N N . GLY A 1 96 ? 11.357 5.917 -18.335 1.00 71.56 96 GLY A N 1
ATOM 693 C CA . GLY A 1 96 ? 10.156 5.662 -19.141 1.00 71.56 96 GLY A CA 1
ATOM 694 C C . GLY A 1 96 ? 8.982 5.003 -18.404 1.00 71.56 96 GLY A C 1
ATOM 695 O O . GLY A 1 96 ? 8.022 4.594 -19.053 1.00 71.56 96 GLY A O 1
ATOM 696 N N . GLY A 1 97 ? 9.012 4.883 -17.071 1.00 78.00 97 GLY A N 1
ATOM 697 C CA . GLY A 1 97 ? 7.954 4.171 -16.333 1.00 78.00 97 GLY A CA 1
ATOM 698 C C . GLY A 1 97 ? 6.547 4.741 -16.575 1.00 78.00 97 GLY A C 1
ATOM 699 O O . GLY A 1 97 ? 5.587 3.998 -16.776 1.00 78.00 97 GLY A O 1
ATOM 700 N N . ILE A 1 98 ? 6.431 6.071 -16.657 1.00 83.69 98 ILE A N 1
ATOM 701 C CA . ILE A 1 98 ? 5.158 6.764 -16.910 1.00 83.69 98 ILE A CA 1
ATOM 702 C C . ILE A 1 98 ? 4.652 6.487 -18.333 1.00 83.69 98 ILE A C 1
ATOM 704 O O . ILE A 1 98 ? 3.466 6.225 -18.528 1.00 83.69 98 ILE A O 1
ATOM 708 N N . SER A 1 99 ? 5.531 6.521 -19.339 1.00 86.25 99 SER A N 1
ATOM 709 C CA . SER A 1 99 ? 5.129 6.322 -20.736 1.00 86.25 99 SER A CA 1
ATOM 710 C C . SER A 1 99 ? 4.684 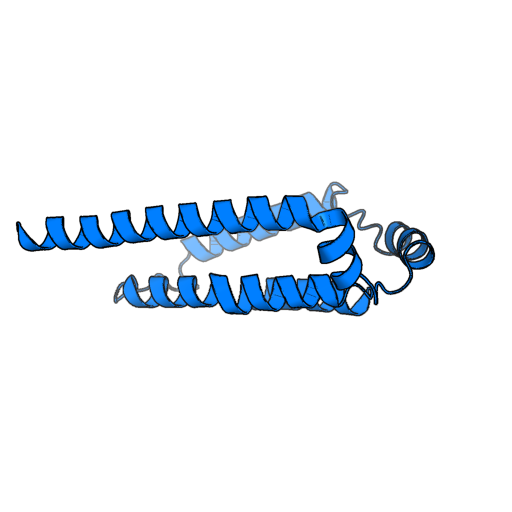4.883 -21.005 1.00 86.25 99 SER A C 1
ATOM 712 O O . SER A 1 99 ? 3.716 4.674 -21.740 1.00 86.25 99 SER A O 1
ATOM 714 N N . MET A 1 100 ? 5.301 3.886 -20.362 1.00 83.06 100 MET A N 1
ATOM 715 C CA . MET A 1 100 ? 4.818 2.499 -20.396 1.00 83.06 100 MET A CA 1
ATOM 716 C C . MET A 1 100 ? 3.457 2.329 -19.708 1.00 83.06 100 MET A C 1
ATOM 718 O O . MET A 1 100 ? 2.594 1.615 -20.226 1.00 83.06 100 MET A O 1
ATOM 722 N N . LEU A 1 101 ? 3.230 3.029 -18.590 1.00 85.25 101 LEU A N 1
ATOM 723 C CA . LEU A 1 101 ? 1.967 2.979 -17.848 1.00 85.25 101 LEU A CA 1
ATOM 724 C C . LEU A 1 101 ? 0.782 3.449 -18.704 1.00 85.25 101 LEU A C 1
ATOM 726 O O . LEU A 1 101 ? -0.270 2.816 -18.706 1.00 85.25 101 LEU A O 1
ATOM 730 N N . TYR A 1 102 ? 0.963 4.542 -19.452 1.00 85.50 102 TYR A N 1
ATOM 731 C CA . TYR A 1 102 ? -0.084 5.092 -20.316 1.00 85.50 102 TYR A CA 1
ATOM 732 C C . TYR A 1 102 ? -0.209 4.377 -21.665 1.00 85.50 102 TYR A C 1
ATOM 734 O O . TYR A 1 102 ? -1.302 4.358 -22.225 1.00 85.50 102 TYR A O 1
ATOM 742 N N . SER A 1 103 ? 0.866 3.784 -22.193 1.00 87.38 103 SER A N 1
ATOM 743 C CA . SER A 1 103 ? 0.814 3.073 -23.479 1.00 87.38 103 SER A CA 1
ATOM 744 C C . SER A 1 103 ? 0.233 1.667 -23.332 1.00 87.38 103 SER A C 1
ATOM 746 O O . SER A 1 103 ? -0.888 1.408 -23.760 1.00 87.38 103 SER A O 1
ATOM 748 N N . VAL A 1 104 ? 0.973 0.757 -22.701 1.00 86.31 104 VAL A N 1
ATOM 749 C CA . VAL A 1 104 ? 0.583 -0.654 -22.559 1.00 86.31 104 VAL A CA 1
ATOM 750 C C . VAL A 1 104 ? -0.415 -0.834 -21.413 1.00 86.31 104 VAL A C 1
ATOM 752 O O . VAL A 1 104 ? -1.335 -1.644 -21.502 1.00 86.31 104 VAL A O 1
ATOM 755 N N . GLY A 1 105 ? -0.275 -0.046 -20.344 1.00 85.69 105 GLY A N 1
ATOM 756 C CA . GLY A 1 105 ? -1.115 -0.134 -19.148 1.00 85.69 105 GLY A CA 1
ATOM 757 C C . GLY A 1 105 ? -2.453 0.608 -19.223 1.00 85.69 105 GLY A C 1
ATOM 758 O O . GLY A 1 105 ? -3.211 0.563 -18.255 1.00 85.69 105 GLY A O 1
ATOM 759 N N . GLY A 1 106 ? -2.785 1.26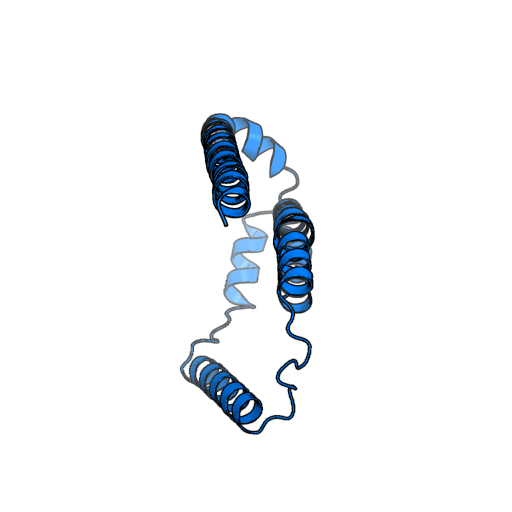7 -20.339 1.00 88.88 106 GLY A N 1
ATOM 760 C CA . GLY A 1 106 ? -3.957 2.149 -20.434 1.00 88.88 106 GLY A CA 1
ATOM 761 C C . GLY A 1 106 ? -5.289 1.473 -20.075 1.00 88.88 106 GLY A C 1
ATOM 762 O O . GLY A 1 106 ? -6.100 2.049 -19.350 1.00 88.88 106 GLY A O 1
ATOM 763 N N . VAL A 1 107 ? -5.495 0.219 -20.497 1.00 92.94 107 VAL A N 1
ATOM 764 C CA . VAL A 1 107 ? -6.702 -0.554 -20.141 1.00 92.94 107 VAL A CA 1
ATOM 765 C C . VAL A 1 107 ? -6.748 -0.846 -18.639 1.00 92.94 107 VAL A C 1
ATOM 767 O O . VAL A 1 107 ? -7.795 -0.687 -18.011 1.00 92.94 107 VAL A O 1
ATOM 770 N N . CYS A 1 108 ? -5.614 -1.207 -18.036 1.00 91.88 108 CYS A N 1
ATOM 771 C CA . CYS A 1 108 ? -5.517 -1.415 -16.593 1.00 91.88 108 CYS A CA 1
ATOM 772 C C . CYS A 1 108 ? -5.810 -0.118 -15.827 1.00 91.88 108 CYS A C 1
ATOM 774 O O . CYS A 1 108 ? -6.553 -0.151 -14.851 1.00 91.88 108 CYS A O 1
ATOM 776 N N . LEU A 1 109 ? -5.300 1.030 -16.290 1.00 92.06 109 LEU A N 1
ATOM 777 C CA . LEU A 1 109 ? -5.598 2.337 -15.695 1.00 92.06 109 LEU A CA 1
ATOM 778 C C . LEU A 1 109 ? -7.082 2.683 -15.772 1.00 92.06 109 LEU A C 1
ATOM 780 O O . LEU A 1 109 ? -7.636 3.191 -14.801 1.00 92.06 109 LEU A O 1
ATOM 784 N N . PHE A 1 110 ? -7.735 2.380 -16.893 1.00 95.19 110 PHE A N 1
ATOM 785 C CA . PHE A 1 110 ? -9.169 2.595 -17.036 1.00 95.19 110 PHE A CA 1
ATOM 786 C C . PHE A 1 110 ? -9.969 1.747 -16.037 1.00 95.19 110 PHE A C 1
ATOM 788 O O . PHE A 1 110 ? -10.825 2.275 -15.328 1.00 95.19 110 PHE A O 1
ATOM 795 N N . ILE A 1 111 ? -9.647 0.455 -15.909 1.00 96.94 111 ILE A N 1
ATOM 796 C CA . ILE A 1 111 ? -10.298 -0.448 -14.947 1.00 96.94 111 ILE A CA 1
ATOM 797 C C . ILE A 1 111 ? -10.045 0.016 -13.506 1.00 96.94 111 ILE A C 1
ATOM 799 O O . ILE A 1 111 ? -10.985 0.084 -12.712 1.00 96.94 111 ILE A O 1
ATOM 803 N N . LEU A 1 112 ? -8.805 0.387 -13.166 1.00 95.44 112 LEU A N 1
ATOM 804 C CA . LEU A 1 112 ? -8.464 0.914 -11.843 1.00 95.44 112 LEU A CA 1
ATOM 805 C C . LEU A 1 112 ? -9.197 2.229 -11.555 1.00 95.44 112 LEU A C 1
ATOM 807 O O . LEU A 1 112 ? -9.739 2.389 -10.464 1.00 95.44 112 LEU A O 1
ATOM 811 N N . GLY A 1 113 ? -9.295 3.132 -12.530 1.00 96.25 113 GLY A N 1
ATOM 812 C CA . GLY A 1 113 ? -10.052 4.377 -12.405 1.00 96.25 113 GLY A CA 1
ATOM 813 C C . GLY A 1 113 ? -11.538 4.133 -12.136 1.00 96.25 113 GLY A C 1
ATOM 814 O O . GLY A 1 113 ? -12.099 4.725 -11.215 1.00 96.25 113 GLY A O 1
ATOM 815 N N . VAL A 1 114 ? -12.163 3.206 -12.869 1.00 98.00 114 VAL A N 1
ATOM 816 C CA . VAL A 1 114 ? -13.554 2.800 -12.608 1.00 98.00 114 VAL A CA 1
ATOM 817 C C . VAL A 1 114 ? -13.682 2.173 -11.218 1.00 98.00 114 VAL A C 1
ATOM 819 O O . VAL A 1 114 ? -14.602 2.520 -10.481 1.00 98.00 114 VAL A O 1
ATOM 822 N N . SER A 1 115 ? -12.743 1.312 -10.815 1.00 97.50 115 SER A N 1
ATOM 823 C CA . SER A 1 115 ? -12.753 0.700 -9.481 1.00 97.50 115 SER A CA 1
ATOM 824 C C . SER A 1 115 ? -12.664 1.745 -8.359 1.00 97.50 115 SER A C 1
ATOM 826 O O . SER A 1 115 ? -13.415 1.658 -7.392 1.00 97.50 115 SER A O 1
ATOM 828 N N . LEU A 1 116 ? -11.834 2.783 -8.524 1.00 95.06 116 LEU A N 1
ATOM 829 C CA . LEU A 1 116 ? -11.702 3.898 -7.582 1.00 95.06 116 LEU A CA 1
ATOM 830 C C . LEU A 1 116 ? -12.968 4.761 -7.512 1.00 95.06 116 LEU A C 1
ATOM 832 O O . LEU A 1 116 ? -13.337 5.245 -6.446 1.00 95.06 116 LEU A O 1
ATOM 836 N N . LEU A 1 117 ? -13.657 4.952 -8.637 1.00 97.06 117 LEU A N 1
ATOM 837 C CA . LEU A 1 117 ? -14.922 5.683 -8.662 1.00 97.06 117 LEU A CA 1
ATOM 838 C C . LEU A 1 117 ? -16.030 4.896 -7.950 1.00 97.06 117 LEU A C 1
ATOM 840 O O . LEU A 1 117 ? -16.807 5.472 -7.188 1.00 97.06 117 LEU A O 1
ATOM 844 N N . VAL A 1 118 ? -16.070 3.574 -8.140 1.00 98.00 118 VAL A N 1
ATOM 845 C CA . VAL A 1 118 ? -16.998 2.692 -7.419 1.00 98.00 118 VAL A CA 1
ATOM 846 C C . VAL A 1 118 ? -16.705 2.703 -5.918 1.00 98.00 118 VAL A C 1
ATOM 848 O O . VAL A 1 118 ? -17.639 2.861 -5.133 1.00 98.00 118 VAL A O 1
ATOM 851 N N . THR A 1 119 ? -15.440 2.599 -5.494 1.00 95.88 119 THR A N 1
ATOM 852 C CA . THR A 1 119 ? -15.098 2.677 -4.062 1.00 95.88 119 THR A CA 1
ATOM 853 C C . THR A 1 119 ? -15.458 4.036 -3.469 1.00 95.88 119 THR A C 1
ATOM 855 O O . THR A 1 119 ? -16.013 4.078 -2.373 1.00 95.88 119 THR A O 1
ATOM 858 N N . LEU A 1 120 ? -15.242 5.138 -4.198 1.00 95.19 120 LEU A N 1
ATOM 859 C CA . LEU A 1 120 ? -15.686 6.468 -3.779 1.00 95.19 120 LEU A CA 1
ATOM 860 C C . LEU A 1 120 ? -17.204 6.511 -3.565 1.00 95.19 120 LEU A C 1
ATOM 862 O O . LEU A 1 120 ? -17.654 6.984 -2.525 1.00 95.19 120 LEU A O 1
ATOM 866 N N . PHE A 1 121 ? -17.997 6.002 -4.511 1.00 96.06 121 PHE A N 1
ATOM 867 C CA . PHE A 1 121 ? -19.455 5.982 -4.382 1.00 96.06 121 PHE A CA 1
ATOM 868 C C . PHE A 1 121 ? -19.915 5.150 -3.179 1.00 96.06 121 PHE A C 1
ATOM 870 O O . PHE A 1 121 ? -20.749 5.607 -2.399 1.00 96.06 121 PHE A O 1
ATOM 877 N N . VAL A 1 122 ? -19.319 3.972 -2.972 1.00 96.56 122 VAL A N 1
ATOM 878 C CA . VAL A 1 122 ? -19.595 3.130 -1.798 1.00 96.56 122 VAL A CA 1
ATOM 879 C C . VAL A 1 122 ? -19.301 3.891 -0.506 1.00 96.56 122 VAL A C 1
ATOM 881 O O . VAL A 1 122 ? -20.148 3.940 0.382 1.00 96.56 122 VAL A O 1
ATOM 884 N N . VAL A 1 123 ? -18.139 4.540 -0.401 1.00 94.62 123 VAL A N 1
ATOM 885 C CA . VAL A 1 123 ? -17.772 5.326 0.786 1.00 94.62 123 VAL A CA 1
ATOM 886 C C . VAL A 1 123 ? -18.716 6.518 0.987 1.00 94.62 123 VAL A C 1
ATOM 888 O O . VAL A 1 123 ? -19.088 6.806 2.124 1.00 94.62 123 VAL A O 1
ATOM 891 N N . LEU A 1 124 ? -19.153 7.185 -0.087 1.00 93.06 124 LEU A N 1
ATOM 892 C CA . LEU A 1 124 ? -20.122 8.283 -0.013 1.00 93.06 124 LEU A CA 1
ATOM 893 C C . LEU A 1 124 ? -21.483 7.813 0.512 1.00 93.06 124 LEU A C 1
ATOM 895 O O . LEU A 1 124 ? -22.040 8.456 1.401 1.00 93.06 124 LEU A O 1
ATOM 899 N N . GLU A 1 125 ? -22.008 6.697 0.011 1.00 94.38 125 GLU A N 1
ATOM 900 C CA . GLU A 1 125 ? -23.276 6.134 0.487 1.00 94.38 125 GLU A CA 1
ATOM 901 C C . GLU A 1 125 ? -23.178 5.677 1.952 1.00 94.38 125 GLU A C 1
ATOM 903 O O . GLU A 1 125 ? -24.060 5.989 2.754 1.00 94.38 125 GLU A O 1
ATOM 908 N N . LEU A 1 126 ? -22.064 5.051 2.351 1.00 91.81 126 LEU A N 1
ATOM 909 C CA . LEU A 1 126 ? -21.804 4.695 3.753 1.00 91.81 126 LEU A CA 1
ATOM 910 C C . LEU A 1 126 ? -21.752 5.935 4.661 1.00 91.81 126 LEU A C 1
ATOM 912 O O . LEU A 1 126 ? -22.376 5.959 5.724 1.00 91.81 126 LEU A O 1
ATOM 916 N N . ALA A 1 127 ? -21.059 6.993 4.236 1.00 89.38 127 ALA A N 1
ATOM 917 C CA . ALA A 1 127 ? -20.958 8.235 4.998 1.00 89.38 127 ALA A CA 1
ATOM 918 C C . ALA A 1 127 ? -22.304 8.979 5.098 1.00 89.38 127 ALA A C 1
ATOM 920 O O . ALA A 1 127 ? -22.600 9.585 6.131 1.00 89.38 127 ALA A O 1
ATOM 921 N N . ARG A 1 128 ? -23.147 8.925 4.056 1.00 86.12 128 ARG A N 1
ATOM 922 C CA . ARG A 1 128 ? -24.513 9.481 4.082 1.00 86.12 128 ARG A CA 1
ATOM 923 C C . ARG A 1 128 ? -25.427 8.671 4.997 1.00 86.12 128 ARG A C 1
ATOM 925 O O . ARG A 1 128 ? -26.142 9.263 5.805 1.00 86.12 128 ARG A O 1
ATOM 932 N N . GLY A 1 129 ? -25.363 7.342 4.922 1.00 77.12 129 GLY A N 1
ATOM 933 C CA . GLY A 1 129 ? -26.117 6.436 5.791 1.00 77.12 129 GLY A CA 1
ATOM 934 C C . GLY A 1 129 ? -25.806 6.644 7.276 1.00 77.12 129 GLY A C 1
ATOM 935 O O . GLY A 1 129 ? -26.724 6.719 8.092 1.00 77.12 129 GLY A O 1
ATOM 936 N N . ALA A 1 130 ? -24.533 6.857 7.624 1.00 68.75 130 ALA A N 1
ATOM 937 C CA . ALA A 1 130 ? -24.123 7.159 8.996 1.00 68.75 130 ALA A CA 1
ATOM 938 C C . ALA A 1 130 ? -24.789 8.435 9.556 1.00 68.75 130 ALA A C 1
ATOM 940 O O . ALA A 1 130 ? -25.207 8.460 10.715 1.00 68.75 130 ALA A O 1
ATOM 941 N N . ARG A 1 131 ? -24.963 9.484 8.734 1.00 58.84 131 ARG A N 1
ATOM 942 C CA . ARG A 1 131 ? -25.637 10.721 9.173 1.00 58.84 131 ARG A CA 1
ATOM 943 C C . ARG A 1 131 ? -27.145 10.558 9.365 1.00 58.84 131 ARG A C 1
ATOM 945 O O . ARG A 1 131 ? -27.703 11.213 10.241 1.00 58.84 131 ARG A O 1
ATOM 952 N N . PHE A 1 132 ? -27.799 9.696 8.585 1.00 57.75 132 PHE A N 1
ATOM 953 C CA . PHE A 1 132 ? -29.233 9.418 8.735 1.00 57.75 132 PHE A CA 1
ATOM 954 C C . PHE A 1 132 ? -29.554 8.643 10.017 1.00 57.75 132 PHE A C 1
ATOM 956 O O . PHE A 1 132 ? -30.575 8.907 10.648 1.00 57.75 132 PHE A O 1
ATOM 963 N N . VAL A 1 133 ? -28.687 7.712 10.425 1.00 57.50 133 VAL A N 1
ATOM 964 C CA . VAL A 1 133 ? -28.865 6.952 11.673 1.00 57.50 133 VAL A CA 1
ATOM 965 C C . VAL A 1 133 ? -28.664 7.845 12.903 1.00 57.50 133 VAL A C 1
ATOM 967 O O . VAL A 1 133 ? -29.433 7.746 13.853 1.00 57.50 133 VAL A O 1
ATOM 970 N N . SER A 1 134 ? -27.702 8.774 12.865 1.00 55.47 134 SER A N 1
ATOM 971 C CA . SER A 1 134 ? -27.401 9.678 13.988 1.00 55.47 134 SER A CA 1
ATOM 972 C C . SER A 1 134 ? -28.498 10.704 14.311 1.00 55.47 134 SER A C 1
ATOM 974 O O . SER A 1 134 ? -28.456 11.274 15.390 1.00 55.47 134 SER A O 1
ATOM 976 N N . TRP A 1 135 ? -29.443 10.975 13.405 1.00 50.06 135 TRP A N 1
ATOM 977 C CA . TRP A 1 135 ? -30.554 11.918 13.640 1.00 50.06 135 TRP A CA 1
ATOM 978 C C . TRP A 1 135 ? -31.813 11.258 14.221 1.00 50.06 135 TRP A C 1
ATOM 980 O O . TRP A 1 135 ? -32.802 11.938 14.486 1.00 50.06 135 TRP A O 1
ATOM 990 N N . LYS A 1 136 ? -31.812 9.928 14.358 1.00 51.91 136 LYS A N 1
ATOM 991 C CA . LYS A 1 136 ? -32.961 9.147 14.838 1.00 51.91 136 LYS A CA 1
ATOM 992 C C . LYS A 1 136 ? -32.858 8.747 16.317 1.00 51.91 136 LYS A C 1
ATOM 994 O O . LYS A 1 136 ? -33.771 8.089 16.814 1.00 51.91 136 LYS A O 1
ATOM 999 N N . TYR A 1 137 ? -31.780 9.158 16.980 1.00 43.66 137 TYR A N 1
ATOM 1000 C CA . TYR A 1 137 ? -31.496 9.020 18.409 1.00 43.66 137 TYR A CA 1
ATOM 1001 C C . TYR A 1 137 ? -31.079 10.384 18.961 1.00 43.66 137 TYR A C 1
ATOM 1003 O O . TYR A 1 137 ? -31.222 10.571 20.187 1.00 43.66 137 TYR A O 1
#

Radius of gyration: 21.55 Å; Cα contacts (8 Å, |Δi|>4): 50; chains: 1; bounding box: 57×31×54 Å

Sec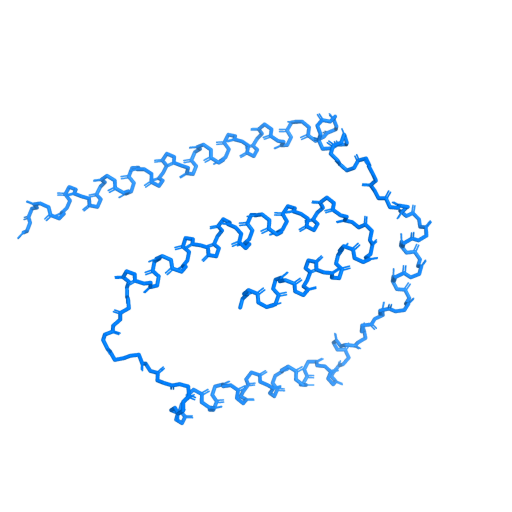ondary structure (DSSP, 8-state):
-HHHHHHHHHHHHHTT-HHHHHHHIIIIIIIIHHHHHHHHHHH--SS---TTSHHHHHHHHHHHHHHHHHIIIIIT---TTHHHHHHHHHS---TTHHHHHHHTSHHHHHHHHHHHHHHHHHHHHHHHHHHHHHT--

Nearest PDB structures (foldseek):
  8ues-assembly1_1J  TM=7.769E-01  e=3.969E-04  Sus scrofa
  5xtc-assembly1_m  TM=7.948E-01  e=7.286E-04  Homo sapiens
  7r46-assembly1_J  TM=7.417E-01  e=1.115E-03  Bos taurus
  8bef-assembly1_J  TM=5.390E-01  e=3.798E-01  Arabidopsis thaliana